Protein AF-A0A1G8NMU6-F1 (afdb_monomer_lite)

Foldseek 3Di:
DVLVVLVVVLVVLVVVLVVLVVLLQVLCCVAQNLLCVLDPDCLDLLNLVLCLQVVHLQSLVVDDLQRQLVVSVVVVDPDDSVVSSSSSVSSNVSSVPTPCVDDPDPVSSVVNNVSSVVSSVSVVVSVVSVVVSVVVVVVVVVVD

Secondary structure (DSSP, 8-state):
-HHHHHHHHHHHHHHHHHHHHHHHHHHHHHH-GGGGGTSS-TTSHHHHHHHHH--SHHHHHTS-HHHHHHHHHHTT-S--HHHHHHHHHHHHHHHHH-S-SS---HHHHHHHHHHHHHHHHHHHHHHHHHHHHHHHHHHHHH--

pLDDT: mean 91.94, std 8.35, range [50.22, 98.5]

Sequence (144 aa):
MNLRNLTHQHESLTGTYVQTKLQFLTILDQVFPEYKKVFGSLYSPTSLSTLLYYQTPQGVNEETADEIAEMILKQGVKRSYKWALEKAHKLKEAADRDPFKRNLYTSHIVSLTMYINPLLQYQKHLSKLDKEIDAWQKNLKNIK

Structure (mmCIF, N/CA/C/O backbone):
data_AF-A0A1G8NMU6-F1
#
_entry.id   AF-A0A1G8NMU6-F1
#
loop_
_atom_site.group_PDB
_atom_site.id
_atom_site.type_symbol
_atom_site.label_atom_id
_atom_site.label_alt_id
_atom_site.label_comp_id
_atom_site.label_asym_id
_atom_site.label_entity_id
_atom_site.label_seq_id
_atom_site.pdbx_PDB_ins_code
_atom_site.Cartn_x
_atom_site.Cartn_y
_atom_site.Cartn_z
_atom_site.occupancy
_atom_site.B_iso_or_equiv
_atom_site.auth_seq_id
_atom_site.auth_comp_id
_atom_site.auth_asym_id
_atom_site.auth_atom_id
_atom_site.pdbx_PDB_model_num
ATOM 1 N N . MET A 1 1 ? 28.443 -8.441 -23.667 1.00 65.62 1 MET A N 1
ATOM 2 C CA . MET A 1 1 ? 28.801 -8.671 -22.247 1.00 65.62 1 MET A CA 1
ATOM 3 C C . MET A 1 1 ? 27.860 -7.945 -21.276 1.00 65.62 1 MET A C 1
ATOM 5 O O . MET A 1 1 ? 27.461 -8.562 -20.300 1.00 65.62 1 MET A O 1
ATOM 9 N N . ASN A 1 2 ? 27.428 -6.706 -21.562 1.00 80.19 2 ASN A N 1
ATOM 10 C CA . ASN A 1 2 ? 26.591 -5.905 -20.650 1.00 80.19 2 ASN A CA 1
ATOM 11 C C . ASN A 1 2 ? 25.158 -6.448 -20.423 1.00 80.19 2 ASN A C 1
ATOM 13 O O . ASN A 1 2 ? 24.723 -6.561 -19.284 1.00 80.19 2 ASN A O 1
ATOM 17 N N . LEU A 1 3 ? 24.457 -6.887 -21.481 1.00 84.25 3 LEU A N 1
ATOM 18 C CA . LEU A 1 3 ? 23.081 -7.407 -21.365 1.00 84.25 3 LEU A CA 1
ATOM 19 C C . LEU A 1 3 ? 22.969 -8.596 -20.395 1.00 84.25 3 LEU A C 1
ATOM 21 O O . LEU A 1 3 ? 22.107 -8.601 -19.528 1.00 84.25 3 LEU A O 1
ATOM 25 N N . ARG A 1 4 ? 23.889 -9.566 -20.490 1.00 86.94 4 ARG A N 1
ATOM 26 C CA . ARG A 1 4 ? 23.930 -10.727 -19.585 1.00 86.94 4 ARG A CA 1
ATOM 27 C C . ARG A 1 4 ? 24.095 -10.301 -18.123 1.00 86.94 4 ARG A C 1
ATOM 29 O O . ARG A 1 4 ? 23.475 -10.893 -17.251 1.00 86.94 4 ARG A O 1
ATOM 36 N N . ASN A 1 5 ? 24.914 -9.283 -17.858 1.00 88.69 5 ASN A N 1
ATOM 37 C CA . ASN A 1 5 ? 25.114 -8.765 -16.506 1.00 88.69 5 ASN A CA 1
ATOM 38 C C . ASN A 1 5 ? 23.846 -8.083 -15.964 1.00 88.69 5 ASN A C 1
ATOM 40 O O . ASN A 1 5 ? 23.456 -8.344 -14.832 1.00 88.69 5 ASN A O 1
ATOM 44 N N . LEU A 1 6 ? 23.169 -7.274 -16.787 1.00 87.31 6 LEU A N 1
ATOM 45 C CA . LEU A 1 6 ? 21.900 -6.633 -16.419 1.00 87.31 6 LEU A CA 1
ATOM 46 C C . LEU A 1 6 ? 20.800 -7.661 -16.121 1.00 87.31 6 LEU A C 1
ATOM 48 O O . LEU A 1 6 ? 20.085 -7.515 -15.134 1.00 87.31 6 LEU A O 1
ATOM 52 N N . THR A 1 7 ? 20.698 -8.728 -16.919 1.00 88.00 7 THR A N 1
ATOM 53 C CA . THR A 1 7 ? 19.739 -9.816 -16.675 1.00 88.00 7 THR A CA 1
ATOM 54 C C . THR A 1 7 ? 20.026 -10.540 -15.359 1.00 88.00 7 THR A C 1
ATOM 56 O O . THR A 1 7 ? 19.114 -10.709 -14.556 1.00 88.00 7 THR A O 1
ATOM 59 N N . HIS A 1 8 ? 21.288 -10.879 -15.076 1.00 91.81 8 HIS A N 1
ATOM 60 C CA . HIS A 1 8 ? 21.668 -11.497 -13.796 1.00 91.81 8 HIS A CA 1
ATOM 61 C C . HIS A 1 8 ? 21.366 -10.597 -12.592 1.00 91.81 8 HIS A C 1
ATOM 63 O O . HIS A 1 8 ? 20.876 -11.067 -11.566 1.00 91.81 8 HIS A O 1
ATOM 69 N N . GLN A 1 9 ? 21.626 -9.290 -12.710 1.00 91.44 9 GLN A N 1
ATOM 70 C CA . GLN A 1 9 ? 21.274 -8.317 -11.671 1.00 91.44 9 GLN A CA 1
ATOM 71 C C . GLN A 1 9 ? 19.761 -8.249 -11.454 1.00 91.44 9 GLN A C 1
ATOM 73 O O . GLN A 1 9 ? 19.308 -8.222 -10.310 1.00 91.44 9 GLN A O 1
ATOM 78 N N . HIS A 1 10 ? 18.984 -8.258 -12.539 1.00 94.19 10 HIS A N 1
ATOM 79 C CA . HIS A 1 10 ? 17.528 -8.267 -12.482 1.00 94.19 10 HIS A CA 1
ATOM 80 C C . HIS A 1 10 ? 16.996 -9.533 -11.794 1.00 94.19 10 HIS A C 1
ATOM 82 O O . HIS A 1 10 ? 16.166 -9.432 -10.891 1.00 94.19 10 HIS A O 1
ATOM 88 N N . GLU A 1 11 ? 17.496 -10.716 -12.158 1.00 93.38 11 GLU A N 1
ATOM 89 C CA . GLU A 1 11 ? 17.106 -11.993 -11.544 1.00 93.38 11 GLU A CA 1
ATOM 90 C C . GLU A 1 11 ? 17.423 -12.031 -10.042 1.00 93.38 11 GLU A C 1
ATOM 92 O O . GLU A 1 11 ? 16.549 -12.339 -9.230 1.00 93.38 11 GLU A O 1
ATOM 97 N N . SER A 1 12 ? 18.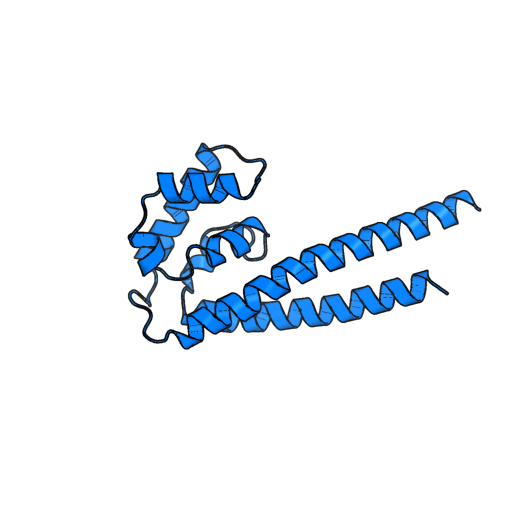640 -11.638 -9.656 1.00 95.19 12 SER A N 1
ATOM 98 C CA . SER A 1 12 ? 19.063 -11.584 -8.251 1.00 95.19 12 SER A CA 1
ATOM 99 C C . SER A 1 12 ? 18.211 -10.616 -7.420 1.00 95.19 12 SER A C 1
ATOM 101 O O . SER A 1 12 ? 17.706 -10.958 -6.342 1.00 95.19 12 SER A O 1
ATOM 103 N N . LEU A 1 13 ? 17.975 -9.410 -7.946 1.00 95.50 13 LEU A N 1
ATOM 104 C CA . LEU A 1 13 ? 17.133 -8.420 -7.281 1.00 95.50 13 LEU A CA 1
ATOM 105 C C . LEU A 1 13 ? 15.672 -8.880 -7.195 1.00 95.50 13 LEU A C 1
ATOM 107 O O . LEU A 1 13 ? 15.022 -8.650 -6.178 1.00 95.50 13 LEU A O 1
ATOM 111 N N . THR A 1 14 ? 15.166 -9.564 -8.223 1.00 95.81 14 THR A N 1
ATOM 112 C CA . THR A 1 14 ? 13.816 -10.146 -8.226 1.00 95.81 14 THR A CA 1
ATOM 113 C C . THR A 1 14 ? 13.675 -11.205 -7.139 1.00 95.81 14 THR A C 1
ATOM 115 O O . THR A 1 14 ? 12.691 -11.188 -6.399 1.00 95.81 14 THR A O 1
ATOM 118 N N . GLY A 1 15 ? 14.671 -12.082 -6.986 1.00 96.56 15 GLY A N 1
ATOM 119 C CA . GLY A 1 15 ? 14.704 -13.073 -5.910 1.00 96.56 15 GLY A CA 1
ATOM 120 C C . GLY A 1 15 ? 14.638 -12.420 -4.528 1.00 96.56 15 GLY A C 1
ATOM 121 O O . GLY A 1 15 ? 13.788 -12.778 -3.709 1.00 96.56 15 GLY A O 1
ATOM 122 N N . THR A 1 16 ? 15.456 -11.385 -4.309 1.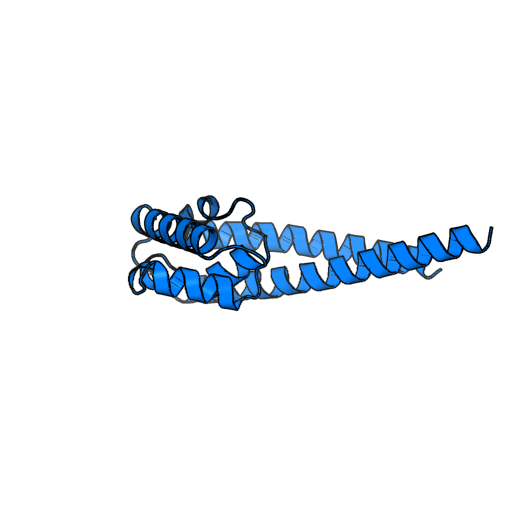00 96.88 16 THR A N 1
ATOM 123 C CA . THR A 1 16 ? 15.449 -10.607 -3.059 1.00 96.88 16 THR A CA 1
ATOM 124 C C . THR A 1 16 ? 14.090 -9.941 -2.829 1.00 96.88 16 THR A C 1
ATOM 126 O O . THR A 1 16 ? 13.519 -10.049 -1.746 1.00 96.88 16 THR A O 1
ATOM 129 N N . TYR A 1 17 ? 13.521 -9.317 -3.864 1.00 97.25 17 TYR A N 1
ATOM 130 C CA . TYR A 1 17 ? 12.209 -8.678 -3.803 1.00 97.25 17 TYR A CA 1
ATOM 131 C C . TYR A 1 17 ? 11.111 -9.668 -3.397 1.00 97.25 17 TYR A C 1
ATOM 133 O O . TYR A 1 17 ? 10.337 -9.380 -2.486 1.00 97.25 17 TYR A O 1
ATOM 141 N N . VAL A 1 18 ? 11.059 -10.853 -4.012 1.00 97.50 18 VAL A N 1
ATOM 142 C CA . VAL A 1 18 ? 10.083 -11.900 -3.669 1.00 97.50 18 VAL A CA 1
ATOM 143 C C . VAL A 1 18 ? 10.245 -12.359 -2.219 1.00 97.50 18 VAL A C 1
ATOM 145 O O . VAL A 1 18 ? 9.248 -12.447 -1.502 1.00 97.50 18 VAL A O 1
ATOM 148 N N . GLN A 1 19 ? 11.475 -12.583 -1.753 1.00 97.56 19 GLN A N 1
ATOM 149 C CA . GLN A 1 19 ? 11.723 -12.973 -0.365 1.00 97.56 19 GLN A CA 1
ATOM 150 C C . GLN A 1 19 ? 11.257 -11.893 0.624 1.00 97.56 19 GLN A C 1
ATOM 152 O O . GLN A 1 19 ? 10.547 -12.198 1.584 1.00 97.56 19 GLN A O 1
ATOM 157 N N . THR A 1 20 ? 11.580 -10.623 0.365 1.00 97.50 20 THR A N 1
ATOM 158 C CA . THR A 1 20 ? 11.130 -9.500 1.199 1.00 97.50 20 THR A CA 1
ATOM 159 C C . THR A 1 20 ? 9.604 -9.381 1.214 1.00 97.50 20 THR A C 1
ATOM 161 O O . THR A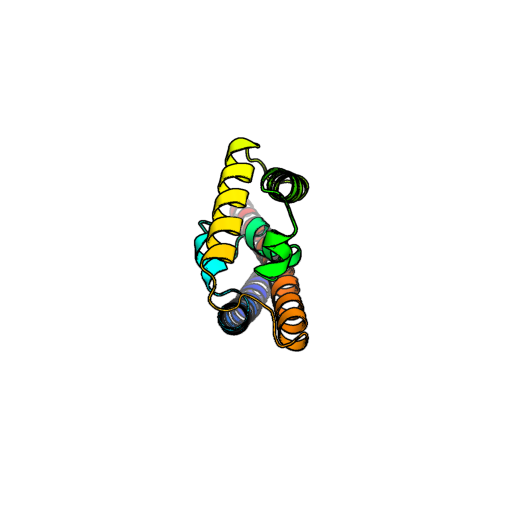 1 20 ? 9.030 -9.083 2.259 1.00 97.50 20 THR A O 1
ATOM 164 N N . LYS A 1 21 ? 8.911 -9.662 0.099 1.00 97.31 21 LYS A N 1
ATOM 165 C CA . LYS A 1 21 ? 7.435 -9.648 0.046 1.00 97.31 21 LYS A CA 1
ATOM 166 C C . LYS A 1 21 ? 6.801 -10.681 0.970 1.00 97.31 21 LYS A C 1
ATOM 168 O O . LYS A 1 21 ? 5.747 -10.393 1.537 1.00 97.31 21 LYS A O 1
ATOM 173 N N . LEU A 1 22 ? 7.411 -11.860 1.087 1.00 97.25 22 LEU A N 1
ATOM 174 C CA . LEU A 1 22 ? 6.940 -12.924 1.973 1.00 97.25 22 LEU A CA 1
ATOM 175 C C . LEU A 1 22 ? 7.152 -12.538 3.439 1.00 97.25 22 LEU A C 1
ATOM 177 O O . LEU A 1 22 ? 6.224 -12.640 4.232 1.00 97.25 22 LEU A O 1
ATOM 181 N N . GLN A 1 23 ? 8.332 -12.013 3.781 1.00 96.38 23 GLN A N 1
ATOM 182 C CA . GLN A 1 23 ? 8.629 -11.541 5.140 1.00 96.38 23 GLN A CA 1
ATOM 183 C C . GLN A 1 23 ? 7.714 -10.384 5.560 1.00 96.38 23 GLN A C 1
ATOM 185 O O . GLN A 1 23 ? 7.159 -10.398 6.656 1.00 96.38 23 GLN A O 1
ATOM 190 N N . PHE A 1 24 ? 7.495 -9.424 4.659 1.00 96.75 24 PHE A N 1
ATOM 191 C CA . PHE A 1 24 ? 6.516 -8.357 4.842 1.00 96.75 24 PHE A CA 1
ATOM 192 C C . PHE A 1 24 ? 5.118 -8.908 5.128 1.00 96.75 24 PHE A C 1
ATOM 194 O O . PHE A 1 24 ? 4.467 -8.435 6.053 1.00 96.75 24 PHE A O 1
ATOM 201 N N . LEU A 1 25 ? 4.662 -9.898 4.354 1.00 96.12 25 LEU A N 1
ATOM 202 C CA . LEU A 1 25 ? 3.329 -10.474 4.515 1.00 96.12 25 LEU A CA 1
ATOM 203 C C . LEU A 1 25 ? 3.170 -11.135 5.889 1.00 96.12 25 LEU A C 1
ATOM 205 O O . LEU A 1 25 ? 2.162 -10.918 6.549 1.00 96.12 25 LEU A O 1
ATOM 209 N N . THR A 1 26 ? 4.187 -11.869 6.346 1.00 94.75 26 THR A N 1
ATOM 210 C CA . THR A 1 26 ? 4.192 -12.482 7.680 1.00 94.75 26 THR A CA 1
ATOM 211 C C . THR A 1 26 ? 4.036 -11.442 8.786 1.00 94.75 26 THR A C 1
ATOM 213 O O . THR A 1 26 ? 3.239 -11.642 9.697 1.00 94.75 26 THR A O 1
ATOM 216 N N . ILE A 1 27 ? 4.763 -10.322 8.709 1.00 92.94 27 ILE A N 1
ATOM 217 C CA . ILE A 1 27 ? 4.638 -9.249 9.706 1.00 92.94 27 ILE A CA 1
ATOM 218 C C . ILE A 1 27 ? 3.301 -8.522 9.574 1.00 92.94 27 ILE A C 1
ATOM 220 O O . ILE A 1 27 ? 2.670 -8.223 10.583 1.00 92.94 27 ILE A O 1
ATOM 224 N N . LEU A 1 28 ? 2.833 -8.267 8.350 1.00 95.12 28 LEU A N 1
ATOM 225 C CA . LEU A 1 28 ? 1.530 -7.648 8.127 1.00 95.12 28 LEU A CA 1
ATOM 226 C C . LEU A 1 28 ? 0.411 -8.472 8.769 1.00 95.12 28 LEU A C 1
ATOM 228 O O . LEU A 1 28 ? -0.470 -7.905 9.406 1.00 95.12 28 LEU A O 1
ATOM 232 N N . ASP A 1 29 ? 0.486 -9.797 8.677 1.00 93.75 29 ASP A N 1
ATOM 233 C CA . ASP A 1 29 ? -0.508 -10.704 9.252 1.00 93.75 29 ASP A CA 1
ATOM 234 C C . ASP A 1 29 ? -0.541 -10.684 10.785 1.00 93.75 29 ASP A C 1
ATOM 236 O O . ASP A 1 29 ? -1.545 -11.069 11.379 1.00 93.75 29 ASP A O 1
ATOM 240 N N . GLN A 1 30 ? 0.525 -10.198 11.420 1.00 90.19 30 GLN A N 1
ATOM 241 C CA . GLN A 1 30 ? 0.643 -10.053 12.872 1.00 90.19 30 GLN A CA 1
ATOM 242 C C . GLN A 1 30 ? 0.287 -8.647 13.376 1.00 90.19 30 GLN A C 1
ATOM 244 O O . GLN A 1 30 ? 0.181 -8.450 14.585 1.00 90.19 30 GLN A O 1
ATOM 249 N N . VAL A 1 31 ? 0.148 -7.667 12.476 1.00 91.00 31 VAL A N 1
ATOM 250 C CA . VAL A 1 31 ? -0.030 -6.246 12.832 1.00 91.00 31 VAL A CA 1
ATOM 251 C C . VAL A 1 31 ? -1.338 -5.677 12.301 1.00 91.00 31 VAL A C 1
ATOM 253 O O . VAL A 1 31 ? -2.033 -4.967 13.018 1.00 91.00 31 VAL A O 1
ATOM 256 N N . PHE A 1 32 ? -1.647 -5.939 11.033 1.00 93.88 32 PHE A N 1
ATOM 257 C CA . PHE A 1 32 ? -2.803 -5.375 10.342 1.00 93.88 32 PHE A CA 1
ATOM 258 C C . PHE A 1 32 ? -3.259 -6.299 9.190 1.00 93.88 32 PHE A C 1
ATOM 260 O O . PHE A 1 32 ? -3.240 -5.900 8.018 1.00 93.88 32 PHE A O 1
ATOM 267 N N . PRO A 1 33 ? -3.649 -7.557 9.476 1.00 95.12 33 PRO A N 1
ATOM 268 C CA . PRO A 1 33 ? -4.017 -8.546 8.463 1.00 95.12 33 PRO A CA 1
ATOM 269 C C . PRO A 1 33 ? -5.154 -8.082 7.542 1.00 95.12 33 PRO A C 1
ATOM 271 O O . PRO A 1 33 ? -5.152 -8.422 6.353 1.00 95.12 33 PRO A O 1
ATOM 274 N N . GLU A 1 34 ? -6.112 -7.293 8.040 1.00 96.69 34 GLU A N 1
ATOM 275 C CA . GLU A 1 34 ? -7.247 -6.837 7.228 1.00 96.69 34 GLU A CA 1
ATOM 276 C C . GLU A 1 34 ? -6.845 -5.822 6.146 1.00 96.69 34 GLU A C 1
ATOM 278 O O . GLU A 1 34 ? -7.542 -5.680 5.135 1.00 96.69 34 GLU A O 1
ATOM 283 N N . TYR A 1 35 ? -5.670 -5.193 6.271 1.00 97.06 35 TYR A N 1
ATOM 284 C CA . TYR A 1 35 ? -5.147 -4.245 5.286 1.00 97.06 35 TYR A CA 1
ATOM 285 C C . TYR A 1 35 ? -5.032 -4.842 3.873 1.00 97.06 35 TYR A C 1
ATOM 287 O O . TYR A 1 35 ? -5.211 -4.150 2.867 1.00 97.06 35 TYR A O 1
ATOM 295 N N . LYS A 1 36 ? -4.800 -6.159 3.773 1.00 96.38 36 LYS A N 1
ATOM 296 C CA . LYS A 1 36 ? -4.655 -6.895 2.503 1.00 96.38 36 LYS A CA 1
ATOM 297 C C . LYS A 1 36 ? -5.848 -6.722 1.551 1.00 96.38 36 LYS A C 1
ATOM 299 O O . LYS A 1 36 ? -5.701 -6.950 0.354 1.00 96.38 36 LYS A O 1
ATOM 304 N N . LYS A 1 37 ? -7.014 -6.310 2.065 1.00 95.50 37 LYS A N 1
ATOM 305 C CA . LYS A 1 37 ? -8.275 -6.161 1.317 1.00 95.50 37 LYS A CA 1
ATOM 306 C C . LYS A 1 37 ? -8.537 -4.732 0.812 1.00 95.50 37 LYS A C 1
ATOM 308 O O . LYS A 1 37 ? -9.484 -4.517 0.057 1.00 95.50 37 LYS A O 1
ATOM 313 N N . VAL A 1 38 ? -7.722 -3.746 1.199 1.00 97.38 38 VAL A N 1
ATOM 314 C CA . VAL A 1 38 ? -7.980 -2.316 0.923 1.00 97.38 38 VAL A CA 1
ATOM 315 C C . VAL A 1 38 ? -7.698 -1.957 -0.544 1.00 97.38 38 VAL A C 1
ATOM 317 O O . VAL A 1 38 ? -8.513 -1.334 -1.246 1.00 97.38 38 VAL A O 1
ATOM 320 N N . PHE A 1 39 ? -6.541 -2.386 -1.048 1.00 96.69 39 PHE A N 1
ATOM 321 C CA . PHE A 1 39 ? -6.072 -2.103 -2.403 1.00 96.69 39 PHE A CA 1
ATOM 322 C C . PHE A 1 39 ? -6.168 -3.343 -3.292 1.00 96.69 39 PHE A C 1
ATOM 324 O O . PHE A 1 39 ? -5.970 -4.461 -2.839 1.00 96.69 39 PHE A O 1
ATOM 331 N N . GLY A 1 40 ? -6.411 -3.143 -4.594 1.00 93.62 40 GLY A N 1
ATOM 332 C CA . GLY A 1 40 ? -6.420 -4.256 -5.557 1.00 93.62 40 GLY A CA 1
ATOM 333 C C . GLY A 1 40 ? -5.048 -4.924 -5.722 1.00 93.62 40 GLY A C 1
ATOM 334 O O . GLY A 1 40 ? -4.965 -6.063 -6.161 1.00 93.62 40 GLY A O 1
ATOM 335 N N . SER A 1 41 ? -3.972 -4.224 -5.353 1.00 95.19 41 SER A N 1
ATOM 336 C CA . SER A 1 41 ? -2.627 -4.782 -5.244 1.00 95.19 41 SER A CA 1
ATOM 337 C C . SER A 1 41 ? -1.964 -4.266 -3.974 1.00 95.19 41 SER A C 1
ATOM 339 O O . SER A 1 41 ? -1.634 -3.078 -3.878 1.00 95.19 41 SER A O 1
ATOM 341 N N . LEU A 1 42 ? -1.746 -5.179 -3.025 1.00 96.56 42 LEU A N 1
ATOM 342 C CA . LEU A 1 42 ? -1.074 -4.919 -1.750 1.00 96.56 42 LEU A CA 1
ATOM 343 C C . LEU A 1 42 ? 0.315 -4.303 -1.943 1.00 96.56 42 LEU A C 1
ATOM 345 O O . LEU A 1 42 ? 0.719 -3.403 -1.214 1.00 96.56 42 LEU A O 1
ATOM 349 N N . TYR A 1 43 ? 1.032 -4.773 -2.960 1.00 96.44 43 TYR A N 1
ATOM 350 C CA . TYR A 1 43 ? 2.395 -4.347 -3.243 1.00 96.44 43 TYR A CA 1
ATOM 351 C C . TYR A 1 43 ? 2.457 -3.144 -4.182 1.00 96.44 43 TYR A C 1
ATOM 353 O O . TYR A 1 43 ? 3.536 -2.807 -4.645 1.00 96.44 43 TYR A O 1
ATOM 361 N N . SER A 1 44 ? 1.342 -2.495 -4.521 1.00 95.56 44 SER A N 1
ATOM 362 C CA . SER A 1 44 ? 1.418 -1.248 -5.292 1.00 95.56 44 SER A CA 1
ATOM 363 C C . SER A 1 44 ? 2.132 -0.150 -4.485 1.00 95.56 44 SER A C 1
ATOM 365 O O . SER A 1 44 ? 1.984 -0.127 -3.262 1.00 95.56 44 SER A O 1
ATOM 367 N N . PRO A 1 45 ? 2.860 0.786 -5.131 1.00 95.56 45 PRO A N 1
ATOM 368 C CA . PRO A 1 45 ? 3.534 1.872 -4.420 1.00 95.56 45 PRO A CA 1
ATOM 369 C C . PRO A 1 45 ? 2.592 2.660 -3.508 1.00 95.56 45 PRO A C 1
ATOM 371 O O . PRO A 1 45 ? 2.913 2.887 -2.352 1.00 95.56 45 PRO A O 1
ATOM 374 N N . THR A 1 46 ? 1.388 2.983 -3.989 1.00 96.00 46 THR A N 1
ATOM 375 C CA . THR A 1 46 ? 0.360 3.675 -3.198 1.00 96.00 46 THR A CA 1
ATOM 376 C C . THR A 1 46 ? -0.076 2.878 -1.977 1.00 96.00 46 THR A C 1
ATOM 378 O O . THR A 1 46 ? -0.237 3.451 -0.908 1.00 96.00 46 THR A O 1
ATOM 381 N N . SER A 1 47 ? -0.279 1.566 -2.118 1.00 97.06 47 SER A N 1
ATOM 382 C CA . SER A 1 47 ? -0.652 0.699 -0.997 1.00 97.06 47 SER A CA 1
ATOM 383 C C . SER A 1 47 ? 0.474 0.665 0.037 1.00 97.06 47 SER A C 1
ATOM 385 O O . SER A 1 47 ? 0.277 1.029 1.188 1.00 97.06 47 SER A O 1
ATOM 387 N N . LEU A 1 48 ? 1.699 0.353 -0.385 1.00 97.44 48 LEU A N 1
ATOM 388 C CA . LEU A 1 48 ? 2.860 0.307 0.505 1.00 97.44 48 LEU A CA 1
ATOM 389 C C . LEU A 1 48 ? 3.114 1.643 1.220 1.00 97.44 48 LEU A C 1
ATOM 391 O O . LEU A 1 48 ? 3.331 1.661 2.428 1.00 97.44 48 LEU A O 1
ATOM 395 N N . SER A 1 49 ? 3.035 2.763 0.502 1.00 96.38 49 SER A N 1
ATOM 396 C CA . SER A 1 49 ? 3.179 4.095 1.088 1.00 96.38 49 SER A CA 1
ATOM 397 C C . SER A 1 49 ? 2.020 4.445 2.021 1.00 96.38 49 SER A C 1
ATOM 399 O O . SER A 1 49 ? 2.268 4.956 3.102 1.00 96.38 49 SER A O 1
ATOM 401 N N . THR A 1 50 ? 0.775 4.108 1.679 1.00 96.94 50 THR A N 1
ATOM 402 C CA . THR A 1 50 ? -0.375 4.319 2.577 1.00 96.94 50 THR A CA 1
ATOM 403 C C . THR A 1 50 ? -0.220 3.534 3.874 1.00 96.94 50 THR A C 1
ATOM 405 O O . THR A 1 50 ? -0.450 4.085 4.945 1.00 96.94 50 THR A O 1
ATOM 408 N N . LEU A 1 51 ? 0.212 2.273 3.791 1.00 96.81 51 LEU A N 1
ATOM 409 C CA . LEU A 1 51 ? 0.490 1.454 4.968 1.00 96.81 51 LEU A CA 1
ATOM 410 C C . LEU A 1 51 ? 1.629 2.032 5.809 1.00 96.81 51 LEU A C 1
ATOM 412 O O . LEU A 1 51 ? 1.587 1.904 7.021 1.00 96.81 51 LEU A O 1
ATOM 416 N N . LEU A 1 52 ? 2.626 2.676 5.195 1.00 94.69 52 LEU A N 1
ATOM 417 C CA . LEU A 1 52 ? 3.722 3.321 5.922 1.00 94.69 52 LEU A CA 1
ATOM 418 C C . LEU A 1 52 ? 3.239 4.484 6.803 1.00 94.69 52 LEU A C 1
ATOM 420 O O . LEU A 1 52 ? 3.781 4.674 7.885 1.00 94.69 52 LEU A O 1
ATOM 424 N N . TYR A 1 53 ? 2.228 5.234 6.354 1.00 93.94 53 TYR A N 1
ATOM 425 C CA . TYR A 1 53 ? 1.589 6.285 7.155 1.00 93.94 53 TYR A CA 1
ATOM 426 C C . TYR A 1 53 ? 0.621 5.705 8.190 1.00 93.94 53 TYR A C 1
ATOM 428 O O . TYR A 1 53 ? 0.610 6.135 9.338 1.00 93.94 53 TYR A O 1
ATOM 436 N N . TYR A 1 54 ? -0.155 4.692 7.802 1.00 94.56 54 TYR A N 1
ATOM 437 C CA . TYR A 1 54 ? -1.193 4.091 8.636 1.00 94.56 54 TYR A CA 1
ATOM 438 C C . TYR A 1 54 ? -0.886 2.624 8.933 1.00 94.56 54 TYR A C 1
ATOM 440 O O . TYR A 1 54 ? -1.541 1.706 8.440 1.00 94.56 54 TYR A O 1
ATOM 448 N N . GLN A 1 55 ? 0.145 2.413 9.751 1.00 92.31 55 GLN A N 1
ATOM 449 C CA . GLN A 1 55 ? 0.714 1.087 10.018 1.00 92.31 55 GLN A CA 1
ATOM 450 C C . GLN A 1 55 ? -0.174 0.199 10.895 1.00 92.31 55 GLN A C 1
ATOM 452 O O . GLN A 1 55 ? 0.092 -0.995 11.026 1.00 92.31 55 GLN A O 1
ATOM 457 N N . THR A 1 56 ? -1.184 0.777 11.547 1.00 92.38 56 THR A N 1
ATOM 458 C CA . THR A 1 56 ? -1.968 0.121 12.596 1.00 92.38 56 THR A CA 1
ATOM 459 C C . THR A 1 56 ? -3.449 0.479 12.452 1.00 92.38 56 THR A C 1
ATOM 461 O O . THR A 1 56 ? -3.760 1.601 12.034 1.00 92.38 56 THR A O 1
ATOM 464 N N . PRO A 1 57 ? -4.375 -0.414 12.847 1.00 93.56 57 PRO A N 1
ATOM 465 C CA . PRO A 1 57 ? -5.800 -0.090 12.908 1.00 93.56 57 PRO A CA 1
ATOM 466 C C . PRO A 1 57 ? -6.100 1.139 13.775 1.00 93.56 57 PRO A C 1
ATOM 468 O O . PRO A 1 57 ? -6.952 1.953 13.433 1.00 93.56 57 PRO A O 1
ATOM 471 N N . GLN A 1 58 ? -5.368 1.305 14.881 1.00 91.81 58 GLN A N 1
ATOM 472 C CA . GLN A 1 58 ? -5.528 2.454 15.768 1.00 91.81 58 GLN A CA 1
ATOM 473 C C . GLN A 1 58 ? -5.189 3.771 15.057 1.00 91.81 58 GLN A C 1
ATOM 475 O O . GLN A 1 58 ? -5.999 4.691 15.093 1.00 91.81 58 GLN A O 1
ATOM 480 N N . GLY A 1 59 ? -4.046 3.844 14.368 1.00 92.25 59 GLY A N 1
ATOM 481 C CA . GLY A 1 59 ? -3.633 5.061 13.661 1.00 92.25 59 GLY A CA 1
ATOM 482 C C . GLY A 1 59 ? -4.586 5.435 12.522 1.00 92.25 59 GLY A C 1
ATOM 483 O O . GLY A 1 59 ? -4.799 6.609 12.257 1.00 92.25 59 GLY A O 1
ATOM 484 N N . VAL A 1 60 ? -5.232 4.450 11.886 1.00 95.50 60 VAL A N 1
ATOM 485 C CA . VAL A 1 60 ? -6.321 4.700 10.920 1.00 95.50 60 VAL A CA 1
ATOM 486 C C . VAL A 1 60 ? -7.558 5.304 11.593 1.00 95.50 60 VAL A C 1
ATOM 488 O O . VAL A 1 60 ? -8.274 6.111 10.999 1.00 95.50 60 VAL A O 1
ATOM 491 N N . ASN A 1 61 ? -7.864 4.871 12.814 1.00 94.06 61 ASN A N 1
ATOM 492 C CA . ASN A 1 61 ? -9.073 5.283 13.521 1.00 94.06 61 ASN A CA 1
ATOM 493 C C . ASN A 1 61 ? -8.959 6.666 14.166 1.00 94.06 61 ASN A C 1
ATOM 495 O O . ASN A 1 61 ? -9.993 7.279 14.424 1.00 94.06 61 ASN A O 1
ATOM 499 N N . GLU A 1 62 ? -7.740 7.168 14.352 1.00 94.44 62 GLU A N 1
ATOM 500 C CA . GLU A 1 62 ? -7.451 8.535 14.802 1.00 94.44 62 GLU A CA 1
ATOM 501 C C . GLU A 1 62 ? -7.713 9.595 13.715 1.00 94.44 62 GLU A C 1
ATOM 503 O O . GLU A 1 62 ? -7.831 10.773 14.033 1.00 94.44 62 GLU A O 1
ATOM 508 N N . GLU A 1 63 ? -7.871 9.179 12.455 1.00 96.50 63 GLU A N 1
ATOM 509 C CA . GLU A 1 63 ? -7.970 10.062 11.287 1.00 96.50 63 GLU A CA 1
ATOM 510 C C . GLU A 1 63 ? -9.329 9.925 10.588 1.00 96.50 63 GLU A C 1
ATOM 512 O O . GLU A 1 63 ? -9.973 8.865 10.588 1.00 96.50 63 GLU A O 1
ATOM 517 N N . THR A 1 64 ? -9.793 10.992 9.945 1.00 97.88 64 THR A N 1
ATOM 518 C CA . THR A 1 64 ? -11.016 10.972 9.134 1.00 97.88 64 THR A CA 1
ATOM 519 C C . THR A 1 64 ? -10.778 10.339 7.761 1.00 97.88 64 THR A C 1
ATOM 521 O O . THR A 1 64 ? -9.654 10.206 7.276 1.00 97.88 64 THR A O 1
ATOM 524 N N . ALA A 1 65 ? -11.859 9.917 7.094 1.00 98.06 65 ALA A N 1
ATOM 525 C CA . ALA A 1 65 ? -11.748 9.368 5.743 1.00 98.06 65 ALA A CA 1
ATOM 526 C C . ALA A 1 65 ? -11.224 10.412 4.738 1.00 98.06 65 ALA A C 1
ATOM 528 O O . ALA A 1 65 ? -10.467 10.058 3.835 1.00 98.06 65 ALA A O 1
ATOM 529 N N . ASP A 1 66 ? -11.589 11.684 4.910 1.00 98.31 66 ASP A N 1
ATOM 530 C CA . ASP A 1 66 ? -11.117 12.779 4.065 1.00 98.31 66 ASP A CA 1
ATOM 531 C C . ASP A 1 66 ? -9.611 13.036 4.257 1.00 98.31 66 ASP A C 1
ATOM 533 O O . ASP A 1 66 ? -8.879 13.086 3.268 1.00 98.31 66 ASP A O 1
ATOM 537 N N . GLU A 1 67 ? -9.106 13.066 5.497 1.00 98.12 67 GLU A N 1
ATOM 538 C CA . GLU A 1 67 ? -7.663 13.208 5.785 1.00 98.12 67 GLU A CA 1
ATOM 539 C C . GLU A 1 67 ? -6.837 12.077 5.155 1.00 98.12 67 GLU A C 1
ATOM 541 O O . GLU A 1 67 ? -5.831 12.319 4.475 1.00 98.12 67 GLU A O 1
ATOM 546 N N . ILE A 1 68 ? -7.308 10.832 5.289 1.00 98.19 68 ILE A N 1
ATOM 547 C CA . ILE A 1 68 ? -6.683 9.663 4.657 1.00 98.19 68 ILE A CA 1
ATOM 548 C C . ILE A 1 68 ? -6.708 9.798 3.125 1.00 98.19 68 ILE A C 1
ATOM 550 O O . ILE A 1 68 ? -5.714 9.494 2.456 1.00 98.19 68 ILE A O 1
ATOM 554 N N . ALA A 1 69 ? -7.824 10.246 2.542 1.00 98.06 69 ALA A N 1
ATOM 555 C CA . ALA A 1 69 ? -7.959 10.418 1.097 1.00 98.06 69 ALA A CA 1
ATOM 556 C C . ALA A 1 69 ? -6.996 11.487 0.561 1.00 98.06 69 ALA A C 1
ATOM 558 O O . ALA A 1 69 ? -6.319 11.263 -0.448 1.00 98.06 69 ALA A O 1
ATOM 559 N N . GLU A 1 70 ? -6.880 12.621 1.250 1.00 97.31 70 GLU A N 1
ATOM 560 C CA . GLU A 1 70 ? -5.911 13.663 0.923 1.00 97.31 70 GLU A CA 1
ATOM 561 C C . GLU A 1 70 ? -4.472 13.156 1.008 1.00 97.31 70 GLU A C 1
ATOM 563 O O . GLU A 1 70 ? -3.673 13.416 0.105 1.00 97.31 70 GLU A O 1
ATOM 568 N N . MET A 1 71 ? -4.134 12.405 2.060 1.00 97.06 71 MET A N 1
ATOM 569 C CA . MET A 1 71 ? -2.815 11.793 2.217 1.00 97.06 71 MET A CA 1
ATOM 570 C C . MET A 1 71 ? -2.504 10.865 1.033 1.00 97.06 71 MET A C 1
ATOM 572 O O . MET A 1 71 ? -1.442 10.984 0.419 1.00 97.06 71 MET A O 1
ATOM 576 N N . ILE A 1 72 ? -3.448 10.003 0.637 1.00 96.81 72 ILE A N 1
ATOM 577 C CA . ILE A 1 72 ? -3.298 9.119 -0.530 1.00 96.81 72 ILE A CA 1
ATOM 578 C C . ILE A 1 72 ? -3.020 9.927 -1.806 1.00 96.81 72 ILE A C 1
ATOM 580 O O . ILE A 1 72 ? -2.146 9.557 -2.593 1.00 96.81 72 ILE A O 1
ATOM 584 N N . LEU A 1 73 ? -3.727 11.040 -2.022 1.00 96.19 73 LEU A N 1
ATOM 585 C CA . LEU A 1 73 ? -3.523 11.897 -3.195 1.00 96.19 73 LEU A CA 1
ATOM 586 C C . LEU A 1 73 ? -2.178 12.632 -3.175 1.00 96.19 73 LEU A C 1
ATOM 588 O O . LEU A 1 73 ? -1.540 12.747 -4.226 1.00 96.19 73 LEU A O 1
ATOM 592 N N . LYS A 1 74 ? -1.705 13.064 -1.997 1.00 94.62 74 LYS A N 1
ATOM 593 C CA . LYS A 1 74 ? -0.391 13.714 -1.814 1.00 94.62 74 LYS A CA 1
ATOM 594 C C . LYS A 1 74 ? 0.778 12.819 -2.247 1.00 94.62 74 LYS A C 1
ATOM 596 O O . LYS A 1 74 ? 1.843 13.331 -2.577 1.00 94.62 74 LYS A O 1
ATOM 601 N N . GLN A 1 75 ? 0.572 11.504 -2.352 1.00 89.75 75 GLN A N 1
ATOM 602 C CA . GLN A 1 75 ? 1.561 10.560 -2.891 1.00 89.75 75 GLN A CA 1
ATOM 603 C C . GLN A 1 75 ? 1.722 10.627 -4.428 1.00 89.75 75 GLN A C 1
ATOM 605 O O . GLN A 1 75 ? 2.482 9.847 -5.002 1.00 89.75 75 GLN A O 1
ATOM 610 N N . GLY A 1 76 ? 1.015 11.528 -5.123 1.00 82.50 76 GLY A N 1
ATOM 611 C CA . GLY A 1 76 ? 1.172 11.748 -6.567 1.00 82.50 76 GLY A CA 1
ATOM 612 C C . GLY A 1 76 ? 0.441 10.726 -7.441 1.00 82.50 76 GLY A C 1
ATOM 613 O O . GLY A 1 76 ? 0.803 10.509 -8.602 1.00 82.50 76 GLY A O 1
ATOM 614 N N . VAL A 1 77 ? -0.588 10.071 -6.900 1.00 85.75 77 VAL A N 1
ATOM 615 C CA . VAL A 1 77 ? -1.405 9.120 -7.660 1.00 85.75 77 VAL A CA 1
ATOM 616 C C . VAL A 1 77 ? -2.279 9.838 -8.685 1.00 85.75 77 VAL A C 1
ATOM 618 O O . VAL A 1 77 ? -2.966 10.807 -8.386 1.00 85.75 77 VAL A O 1
ATOM 621 N N . LYS A 1 78 ? -2.315 9.321 -9.915 1.00 90.19 78 LYS A N 1
ATOM 622 C CA . LYS A 1 78 ? -3.178 9.838 -10.990 1.00 90.19 78 LYS A CA 1
ATOM 623 C C . LYS A 1 78 ? -4.596 9.269 -10.874 1.00 90.19 78 LYS A C 1
ATOM 625 O O . LYS A 1 78 ? -5.044 8.512 -11.735 1.00 90.19 78 LYS A O 1
ATOM 630 N N . ARG A 1 79 ? -5.272 9.546 -9.758 1.00 92.88 79 ARG A N 1
ATOM 631 C CA . ARG A 1 79 ? -6.629 9.065 -9.447 1.00 92.88 79 ARG A CA 1
ATOM 632 C C . ARG A 1 79 ? -7.492 10.212 -8.927 1.00 92.88 79 ARG A C 1
ATOM 634 O O . ARG A 1 79 ? -6.976 11.231 -8.489 1.00 92.88 79 ARG A O 1
ATOM 641 N N . SER A 1 80 ? -8.810 10.050 -9.012 1.00 96.50 80 SER A N 1
ATOM 642 C CA . SER A 1 80 ? -9.761 11.050 -8.524 1.00 96.50 80 SER A CA 1
ATOM 643 C C . SER A 1 80 ? -9.869 11.029 -6.999 1.00 96.50 80 SER A C 1
ATOM 645 O O . SER A 1 80 ? -9.635 9.997 -6.368 1.00 96.50 80 SER A O 1
ATOM 647 N N . TYR A 1 81 ? -10.321 12.143 -6.417 1.00 97.25 81 TYR A N 1
ATOM 648 C CA . TYR A 1 81 ? -10.655 12.215 -4.992 1.00 97.25 81 TYR A CA 1
ATOM 649 C C . TYR A 1 81 ? -11.666 11.145 -4.579 1.00 97.25 81 TYR A C 1
ATOM 651 O O . TYR A 1 81 ? -11.448 10.437 -3.606 1.00 97.25 81 TYR A O 1
ATOM 659 N N . LYS A 1 82 ? -12.709 10.927 -5.390 1.00 98.12 82 LYS A N 1
ATOM 660 C CA . LYS A 1 82 ? -13.701 9.865 -5.160 1.00 98.12 82 LYS A CA 1
ATOM 661 C C . LYS A 1 82 ? -13.059 8.482 -4.999 1.00 98.12 82 LYS A C 1
ATOM 663 O O . LYS A 1 82 ? -13.471 7.717 -4.136 1.00 98.12 82 LYS A O 1
ATOM 668 N N . TRP A 1 83 ? -12.056 8.159 -5.819 1.00 97.19 83 TRP A N 1
ATOM 669 C CA . TRP A 1 83 ? -11.323 6.897 -5.692 1.00 97.19 83 TRP A CA 1
ATOM 670 C C . TRP A 1 83 ? -10.499 6.848 -4.400 1.00 97.19 83 TRP A C 1
ATOM 672 O O . TRP A 1 83 ? -10.481 5.818 -3.732 1.00 97.19 83 TRP A O 1
ATOM 682 N N . ALA A 1 84 ? -9.835 7.948 -4.033 1.00 97.94 84 ALA A N 1
ATOM 683 C CA . ALA A 1 84 ? -9.058 8.022 -2.798 1.00 97.94 84 ALA A CA 1
ATOM 684 C C . ALA A 1 84 ? -9.954 7.875 -1.559 1.00 97.94 84 ALA A C 1
ATOM 686 O O . ALA A 1 84 ? -9.624 7.108 -0.660 1.00 97.94 84 ALA A O 1
ATOM 687 N N . LEU A 1 85 ? -11.126 8.511 -1.568 1.00 98.38 85 LEU A N 1
ATOM 688 C CA . LEU A 1 85 ? -12.124 8.409 -0.507 1.00 98.38 85 LEU A CA 1
ATOM 689 C C . LEU A 1 85 ? -12.693 6.987 -0.388 1.00 98.38 85 LEU A C 1
ATOM 691 O O . LEU A 1 85 ? -12.811 6.460 0.713 1.00 98.38 85 LEU A O 1
ATOM 695 N N . GLU A 1 86 ? -12.953 6.302 -1.508 1.00 98.31 86 GLU A N 1
ATOM 696 C CA . GLU A 1 86 ? -13.322 4.876 -1.490 1.00 98.31 86 GLU A CA 1
ATOM 697 C C . GLU A 1 86 ? -12.239 4.023 -0.802 1.00 98.31 86 GLU A C 1
ATOM 699 O O . GLU A 1 86 ? -12.549 3.111 -0.033 1.00 98.31 86 GLU A O 1
ATOM 704 N N . LYS A 1 87 ? -10.955 4.311 -1.059 1.00 98.19 87 LYS A N 1
ATOM 705 C CA . LYS A 1 87 ? -9.837 3.623 -0.394 1.00 98.19 87 LYS A CA 1
ATOM 706 C C . LYS A 1 87 ? -9.721 3.974 1.079 1.00 98.19 87 LYS A C 1
ATOM 708 O O . LYS A 1 87 ? -9.470 3.067 1.867 1.00 98.19 87 LYS A O 1
ATOM 713 N N . ALA A 1 88 ? -9.958 5.226 1.447 1.00 98.38 88 ALA A N 1
ATOM 714 C CA . ALA A 1 88 ? -9.991 5.654 2.835 1.00 98.38 88 ALA A CA 1
ATOM 715 C C . ALA A 1 88 ? -11.093 4.934 3.624 1.00 98.38 88 ALA A C 1
ATOM 717 O O . ALA A 1 88 ? -10.814 4.360 4.673 1.00 98.38 88 ALA A O 1
ATOM 718 N N . HIS A 1 89 ? -12.313 4.852 3.085 1.00 98.50 89 HIS A N 1
ATOM 719 C CA . HIS A 1 89 ? -13.391 4.090 3.718 1.00 98.50 89 HIS A CA 1
ATOM 720 C C . HIS A 1 89 ? -13.048 2.606 3.851 1.00 98.50 89 HIS A C 1
ATOM 722 O O . HIS A 1 89 ? -13.179 2.053 4.938 1.00 98.50 89 HIS A O 1
ATOM 728 N N . LYS A 1 90 ? -12.517 1.972 2.797 1.00 98.38 90 LYS A N 1
ATOM 729 C CA . LYS A 1 90 ? -12.056 0.574 2.874 1.00 98.38 90 LYS A CA 1
ATOM 730 C C . LYS A 1 90 ? -10.967 0.371 3.925 1.00 98.38 90 LYS A C 1
ATOM 732 O O . LYS A 1 90 ? -10.937 -0.678 4.562 1.00 98.38 90 LYS A O 1
ATOM 737 N N . LEU A 1 91 ? -10.078 1.348 4.097 1.00 98.31 91 LEU A N 1
ATOM 738 C CA . LEU A 1 91 ? -9.037 1.309 5.118 1.00 98.31 91 LEU A CA 1
ATOM 739 C C . LEU A 1 91 ? -9.632 1.401 6.528 1.00 98.31 91 LEU A C 1
ATOM 741 O O . LEU A 1 91 ? -9.262 0.5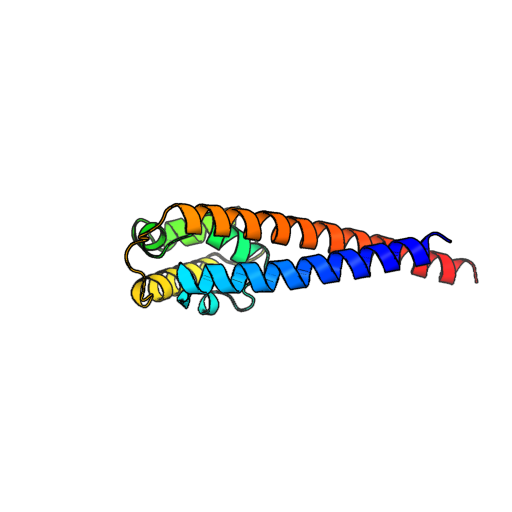97 7.381 1.00 98.31 91 LEU A O 1
ATOM 745 N N . LYS A 1 92 ? -10.596 2.301 6.755 1.00 97.94 92 LYS A N 1
ATOM 746 C CA . LYS A 1 92 ? -11.322 2.386 8.032 1.00 97.94 92 LYS A CA 1
ATOM 747 C C . LYS A 1 92 ? -12.107 1.106 8.327 1.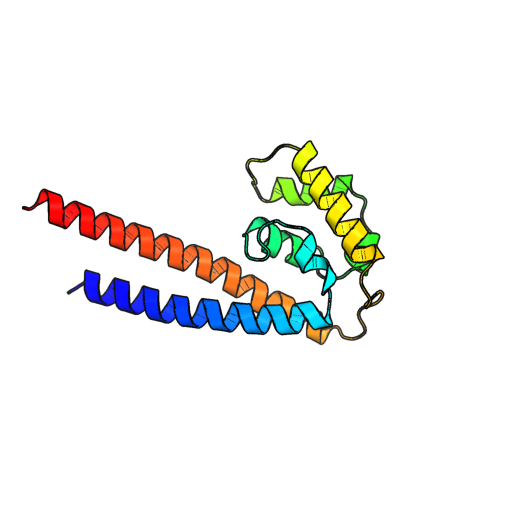00 97.94 92 LYS A C 1
ATOM 749 O O . LYS A 1 92 ? -11.946 0.528 9.391 1.00 97.94 92 LYS A O 1
ATOM 754 N N . GLU A 1 93 ? -12.841 0.569 7.354 1.00 97.75 93 GLU A N 1
ATOM 755 C CA . GLU A 1 93 ? -13.532 -0.720 7.502 1.00 97.75 93 GLU A CA 1
ATOM 756 C C . GLU A 1 93 ? -12.572 -1.886 7.788 1.00 97.75 93 GLU A C 1
ATOM 758 O O . GLU A 1 93 ? -12.938 -2.858 8.452 1.00 97.75 93 GLU A O 1
ATOM 763 N N . ALA A 1 94 ? -11.359 -1.856 7.228 1.00 97.12 94 ALA A N 1
ATOM 764 C CA . ALA A 1 94 ? -10.332 -2.843 7.539 1.00 97.12 94 ALA A CA 1
ATOM 765 C C . ALA A 1 94 ? -9.871 -2.691 8.993 1.00 97.12 94 ALA A C 1
ATOM 767 O O . ALA A 1 94 ? -9.858 -3.682 9.716 1.00 97.12 94 ALA A O 1
ATOM 768 N N . ALA A 1 95 ? -9.584 -1.468 9.447 1.00 96.06 95 ALA A N 1
ATOM 769 C CA . ALA A 1 95 ? -9.236 -1.190 10.841 1.00 96.06 95 ALA A CA 1
ATOM 770 C C . ALA A 1 95 ? -10.346 -1.626 11.821 1.00 96.06 95 ALA A C 1
ATOM 772 O O . ALA A 1 95 ? -10.079 -2.251 12.852 1.00 96.06 95 ALA A O 1
ATOM 773 N N . ASP A 1 96 ? -11.609 -1.396 11.464 1.00 95.12 96 ASP A N 1
ATOM 774 C CA . ASP A 1 96 ? -12.779 -1.765 12.266 1.00 95.12 96 ASP A CA 1
ATOM 775 C C . ASP A 1 96 ? -13.044 -3.270 12.313 1.00 95.12 96 ASP A C 1
ATOM 777 O O . ASP A 1 96 ? -13.594 -3.768 13.297 1.00 95.12 96 ASP A O 1
ATOM 781 N N . ARG A 1 97 ? -12.578 -4.034 11.325 1.00 94.62 97 ARG A N 1
ATOM 782 C CA . ARG A 1 97 ? -12.649 -5.506 11.331 1.00 94.62 97 ARG A CA 1
ATOM 783 C C . ARG A 1 97 ? -11.389 -6.179 11.854 1.00 94.62 97 ARG A C 1
ATOM 785 O O . ARG A 1 97 ? -11.436 -7.364 12.168 1.00 94.62 97 ARG A O 1
ATOM 792 N N . ASP A 1 98 ? -10.291 -5.438 11.974 1.00 93.19 98 ASP A N 1
ATOM 793 C CA . ASP A 1 98 ? -9.003 -6.033 12.307 1.00 93.19 98 ASP A CA 1
ATOM 794 C C . ASP A 1 98 ? -9.006 -6.657 13.715 1.00 93.19 98 ASP A C 1
ATOM 796 O O . ASP A 1 98 ? -9.489 -6.014 14.657 1.00 93.19 98 ASP A O 1
ATOM 800 N N . PRO A 1 99 ? -8.501 -7.891 13.894 1.00 90.19 99 PRO A N 1
ATOM 801 C CA . PRO A 1 99 ? -8.426 -8.524 15.209 1.00 90.19 99 PRO A CA 1
ATOM 802 C C . PRO A 1 99 ? -7.469 -7.794 16.168 1.00 90.19 99 PRO A C 1
ATOM 804 O O . PRO A 1 99 ? -7.652 -7.869 17.384 1.00 90.19 99 PRO A O 1
ATOM 807 N N . PHE A 1 100 ? -6.485 -7.047 15.657 1.00 86.25 100 PHE A N 1
ATOM 808 C CA . PHE A 1 100 ? -5.482 -6.343 16.455 1.00 86.25 100 PHE A CA 1
ATOM 809 C C . PHE A 1 100 ? -5.858 -4.869 16.648 1.00 86.25 100 PHE A C 1
ATOM 811 O O . PHE A 1 100 ? -5.266 -3.951 16.088 1.00 86.25 100 PHE A O 1
ATOM 818 N N . LYS A 1 101 ? -6.857 -4.616 17.504 1.00 71.88 101 LYS A N 1
ATOM 819 C CA . LYS A 1 101 ? -7.360 -3.252 17.780 1.00 71.88 101 LYS A CA 1
ATOM 820 C C . LYS A 1 101 ? -6.341 -2.305 18.410 1.00 71.88 101 LYS A C 1
ATOM 822 O O . LYS A 1 101 ? -6.458 -1.093 18.254 1.00 71.88 101 LYS A O 1
ATOM 827 N N . ARG A 1 102 ? -5.378 -2.844 19.156 1.00 69.31 102 ARG A N 1
ATOM 828 C CA . ARG A 1 102 ? -4.273 -2.097 19.761 1.00 69.31 102 ARG A CA 1
ATOM 829 C C . ARG A 1 102 ? -2.991 -2.855 19.483 1.00 69.31 102 ARG A C 1
ATOM 831 O O . ARG A 1 102 ? -2.917 -4.053 19.756 1.00 69.31 102 ARG A O 1
ATOM 838 N N . ASN A 1 103 ? -1.985 -2.158 18.971 1.00 64.88 103 ASN A N 1
ATOM 839 C CA . ASN A 1 103 ? -0.688 -2.775 18.750 1.00 64.88 103 ASN A CA 1
ATOM 840 C C . ASN A 1 103 ? 0.012 -3.003 20.086 1.00 64.88 103 ASN A C 1
ATOM 842 O O . ASN A 1 103 ? 0.342 -2.060 20.799 1.00 64.88 103 ASN A O 1
ATOM 846 N N . LEU A 1 104 ? 0.244 -4.275 20.407 1.00 62.97 104 LEU A N 1
ATOM 847 C CA . LEU A 1 104 ? 0.881 -4.696 21.654 1.00 62.97 104 LEU A CA 1
ATOM 848 C C . LEU A 1 104 ? 2.411 -4.526 21.625 1.00 62.97 104 LEU A C 1
ATOM 850 O O . LEU A 1 104 ? 3.030 -4.463 22.683 1.00 62.97 104 LEU A O 1
ATOM 854 N N . TYR A 1 105 ? 3.023 -4.433 20.434 1.00 73.44 105 TYR A N 1
ATOM 855 C CA . TYR A 1 105 ? 4.480 -4.447 20.277 1.00 73.44 105 TYR A CA 1
ATOM 856 C C . TYR A 1 105 ? 4.980 -3.433 19.240 1.00 73.44 105 TYR A C 1
ATOM 858 O O . TYR A 1 105 ? 4.797 -3.602 18.033 1.00 73.44 105 TYR A O 1
ATOM 866 N N . THR A 1 106 ? 5.702 -2.413 19.707 1.00 79.12 106 THR A N 1
ATOM 867 C CA . THR A 1 106 ? 6.385 -1.414 18.864 1.00 79.12 106 THR A CA 1
ATOM 868 C C . THR A 1 106 ? 7.385 -2.049 17.893 1.00 79.12 106 THR A C 1
ATOM 870 O O . THR A 1 106 ? 7.574 -1.552 16.784 1.00 79.12 106 THR A O 1
ATOM 873 N N . SER A 1 107 ? 7.994 -3.179 18.271 1.00 84.69 107 SER A N 1
ATOM 874 C CA . SER A 1 107 ? 8.940 -3.921 17.428 1.00 84.69 107 SER A CA 1
ATOM 875 C C . SER A 1 107 ? 8.335 -4.332 16.085 1.00 84.69 107 SER A C 1
ATOM 877 O O . SER A 1 107 ? 8.998 -4.187 15.062 1.00 84.69 107 SER A O 1
ATOM 879 N N . HIS A 1 108 ? 7.074 -4.773 16.050 1.00 82.06 108 HIS A N 1
ATOM 880 C CA . HIS A 1 108 ? 6.438 -5.194 14.801 1.00 82.06 108 HIS A CA 1
ATOM 881 C C . HIS A 1 108 ? 6.172 -4.020 13.853 1.00 82.06 108 HIS A C 1
ATOM 883 O O . HIS A 1 108 ? 6.314 -4.169 12.641 1.00 82.06 108 HIS A O 1
ATOM 889 N N . ILE A 1 109 ? 5.858 -2.836 14.389 1.00 85.25 109 ILE A N 1
ATOM 890 C CA . ILE A 1 109 ? 5.708 -1.607 13.592 1.00 85.25 109 ILE A CA 1
ATOM 891 C C . ILE A 1 109 ? 7.052 -1.235 12.950 1.00 85.25 109 ILE A C 1
ATOM 893 O O . ILE A 1 109 ? 7.119 -0.959 11.751 1.00 85.25 109 ILE A O 1
ATOM 897 N N . VAL A 1 110 ? 8.140 -1.305 13.726 1.00 90.00 110 VAL A N 1
ATOM 898 C CA . VAL A 1 110 ? 9.502 -1.085 13.216 1.00 90.00 110 VAL A CA 1
ATOM 899 C C . VAL A 1 110 ? 9.832 -2.092 12.112 1.00 90.00 110 VAL A C 1
ATOM 901 O O . VAL A 1 110 ? 10.278 -1.690 11.037 1.00 90.00 110 VAL A O 1
ATOM 904 N N . SER A 1 111 ? 9.557 -3.383 12.324 1.00 89.50 111 SER A N 1
ATOM 905 C CA . SER A 1 111 ? 9.762 -4.418 11.305 1.00 89.50 111 SER A CA 1
ATOM 906 C C . SER A 1 111 ? 8.952 -4.154 10.035 1.00 89.50 111 SER A C 1
ATOM 908 O O . SER A 1 111 ? 9.481 -4.305 8.935 1.00 89.50 111 SER A O 1
ATOM 910 N N . LEU A 1 112 ? 7.701 -3.702 10.156 1.00 92.06 112 LEU A N 1
ATOM 911 C CA . LEU A 1 112 ? 6.862 -3.371 9.007 1.00 92.06 112 LEU A CA 1
ATOM 912 C C . LEU A 1 112 ? 7.507 -2.264 8.156 1.00 92.06 112 LEU A C 1
ATOM 914 O O . LEU A 1 112 ? 7.667 -2.433 6.946 1.00 92.06 112 LEU A O 1
ATOM 918 N N . THR A 1 113 ? 7.978 -1.183 8.787 1.00 93.81 113 THR A N 1
ATOM 919 C CA . THR A 1 113 ? 8.744 -0.116 8.115 1.00 93.81 113 THR A CA 1
ATOM 920 C C . THR A 1 113 ? 10.006 -0.653 7.439 1.00 93.81 113 THR A C 1
ATOM 922 O O . THR A 1 113 ? 10.288 -0.310 6.285 1.00 93.81 113 THR A O 1
ATOM 925 N N . MET A 1 114 ? 10.757 -1.515 8.133 1.00 94.31 114 MET A N 1
ATOM 926 C CA . MET A 1 114 ? 11.991 -2.116 7.617 1.00 94.31 114 MET A CA 1
ATOM 927 C C . MET A 1 114 ? 11.766 -2.981 6.377 1.00 94.31 114 MET A C 1
ATOM 929 O O . MET A 1 114 ? 12.697 -3.123 5.592 1.00 94.31 114 MET A O 1
ATOM 933 N N . TYR A 1 115 ? 10.562 -3.519 6.162 1.00 95.81 115 TYR A N 1
ATOM 934 C CA . TYR A 1 115 ? 10.235 -4.272 4.951 1.00 95.81 115 TYR A CA 1
ATOM 935 C C . TYR A 1 115 ? 9.585 -3.416 3.857 1.00 95.81 115 TYR A C 1
ATOM 937 O O . TYR A 1 115 ? 9.936 -3.562 2.686 1.00 95.81 115 TYR A O 1
ATOM 945 N N . ILE A 1 116 ? 8.686 -2.488 4.203 1.00 96.44 116 ILE A N 1
ATOM 946 C CA . ILE A 1 116 ? 8.016 -1.616 3.222 1.00 96.44 116 ILE A CA 1
ATOM 947 C C . ILE A 1 116 ? 9.032 -0.761 2.451 1.00 96.44 116 ILE A C 1
ATOM 949 O O . ILE A 1 116 ? 8.957 -0.662 1.223 1.00 96.44 116 ILE A O 1
ATOM 953 N N . ASN A 1 117 ? 10.001 -0.164 3.149 1.00 96.81 117 ASN A N 1
ATOM 954 C CA . ASN A 1 117 ? 10.969 0.744 2.531 1.00 96.81 117 ASN A CA 1
ATOM 955 C C . ASN A 1 117 ? 11.827 0.055 1.450 1.00 96.81 117 ASN A C 1
ATOM 957 O O . ASN A 1 117 ? 11.860 0.555 0.320 1.00 96.81 117 ASN A O 1
ATOM 961 N N . PRO A 1 118 ? 12.475 -1.099 1.714 1.00 96.56 118 PRO A N 1
ATOM 962 C CA . PRO A 1 118 ? 13.164 -1.857 0.677 1.00 96.56 118 PRO A CA 1
ATOM 963 C C . PRO A 1 118 ? 12.249 -2.284 -0.467 1.00 96.56 118 PRO A C 1
ATOM 965 O O . PRO A 1 118 ? 12.649 -2.142 -1.616 1.00 96.56 118 PRO A O 1
ATOM 968 N N . LEU A 1 119 ? 11.013 -2.727 -0.197 1.00 97.94 119 LEU A N 1
ATOM 969 C CA . LEU A 1 119 ? 10.074 -3.108 -1.261 1.00 97.94 119 LEU A CA 1
ATOM 970 C C . LEU A 1 119 ? 9.836 -1.962 -2.253 1.00 97.94 119 LEU A C 1
ATOM 972 O O . LEU A 1 119 ? 9.898 -2.181 -3.465 1.00 97.94 119 LEU A O 1
ATOM 976 N N . LEU A 1 120 ? 9.623 -0.742 -1.753 1.00 97.00 120 LEU A N 1
ATOM 977 C CA . LEU A 1 120 ? 9.473 0.452 -2.589 1.00 97.00 120 LEU A CA 1
ATOM 978 C C . LEU A 1 120 ? 10.744 0.762 -3.394 1.00 97.00 120 LEU A C 1
ATOM 980 O O . LEU A 1 120 ? 10.659 1.173 -4.552 1.00 97.00 120 LEU A O 1
ATOM 984 N N . GLN A 1 121 ? 11.930 0.572 -2.812 1.00 97.06 121 GLN A N 1
ATOM 985 C CA . GLN A 1 121 ? 13.196 0.807 -3.516 1.00 97.06 121 GLN A CA 1
ATOM 986 C C . GLN A 1 121 ? 13.478 -0.261 -4.575 1.00 97.06 121 GLN A C 1
ATOM 988 O O . GLN A 1 121 ? 13.856 0.069 -5.698 1.00 97.06 121 GLN A O 1
ATOM 993 N N . TYR A 1 122 ? 13.221 -1.531 -4.270 1.00 97.31 122 TYR A N 1
ATOM 994 C CA . TYR A 1 122 ? 13.383 -2.633 -5.213 1.00 97.31 122 TYR A CA 1
ATOM 995 C C . TYR A 1 122 ? 12.486 -2.461 -6.436 1.00 97.31 122 TYR A C 1
ATOM 997 O O . TYR A 1 122 ? 12.949 -2.676 -7.549 1.00 97.31 122 TYR A O 1
ATOM 1005 N N . GLN A 1 123 ? 11.258 -1.961 -6.271 1.00 96.62 123 GLN A N 1
ATOM 1006 C CA . GLN A 1 123 ? 10.392 -1.616 -7.404 1.00 96.62 123 GLN A CA 1
ATOM 1007 C C . GLN A 1 123 ? 11.007 -0.560 -8.327 1.00 96.62 123 GLN A C 1
ATOM 1009 O O . GLN A 1 123 ? 10.943 -0.693 -9.550 1.00 96.62 123 GLN A O 1
ATOM 1014 N N . LYS A 1 124 ? 11.630 0.479 -7.759 1.00 96.25 124 LYS A N 1
ATOM 1015 C CA . LYS A 1 124 ? 12.320 1.516 -8.542 1.00 96.25 124 LYS A CA 1
ATOM 1016 C C . LYS A 1 124 ? 13.535 0.944 -9.267 1.00 96.25 124 LYS A C 1
ATOM 1018 O O . LYS A 1 124 ? 13.740 1.243 -10.441 1.00 96.25 124 LYS A O 1
ATOM 1023 N N . HIS A 1 125 ? 14.327 0.125 -8.579 1.00 94.75 125 HIS A N 1
ATOM 1024 C CA . HIS A 1 125 ? 15.517 -0.505 -9.143 1.00 94.75 125 HIS A CA 1
ATOM 1025 C C . HIS A 1 125 ? 15.172 -1.492 -10.265 1.00 94.75 125 HIS A C 1
ATOM 1027 O O . HIS A 1 125 ? 15.775 -1.407 -11.331 1.00 94.75 125 HIS A O 1
ATOM 1033 N N . LEU A 1 126 ? 14.171 -2.357 -10.071 1.00 95.00 126 LEU A N 1
ATOM 1034 C CA . LEU A 1 126 ? 13.681 -3.281 -11.099 1.00 95.00 126 LEU A CA 1
ATOM 1035 C C . LEU A 1 126 ? 13.170 -2.513 -12.321 1.00 95.00 126 LEU A C 1
ATOM 1037 O O . LEU A 1 126 ? 13.651 -2.745 -13.422 1.00 95.00 126 LEU A O 1
ATOM 1041 N N . SER A 1 127 ? 12.331 -1.487 -12.124 1.00 95.19 127 SER A N 1
ATOM 1042 C CA . SER A 1 127 ? 11.855 -0.652 -13.236 1.00 95.19 127 SER A CA 1
ATOM 1043 C C . SER A 1 127 ? 12.990 0.054 -13.989 1.00 95.19 127 SER A C 1
ATOM 1045 O O . SER A 1 127 ? 12.884 0.286 -15.194 1.00 95.19 127 SER A O 1
ATOM 1047 N N . LYS A 1 128 ? 14.077 0.424 -13.301 1.00 94.44 128 LYS A N 1
ATOM 1048 C CA . LYS A 1 128 ? 15.272 0.973 -13.950 1.00 94.44 128 LYS A CA 1
ATOM 1049 C C . LYS A 1 128 ? 15.987 -0.096 -14.778 1.00 94.44 128 LYS A C 1
ATOM 1051 O O . LYS A 1 128 ? 16.321 0.181 -15.924 1.00 94.44 128 LYS A O 1
ATOM 1056 N N . LEU A 1 129 ? 16.197 -1.290 -14.223 1.00 91.12 129 LEU A N 1
ATOM 1057 C CA . LEU A 1 129 ? 16.830 -2.406 -14.932 1.00 91.12 129 LEU A CA 1
ATOM 1058 C C . LEU A 1 129 ? 16.038 -2.802 -16.181 1.00 91.12 129 LEU A C 1
ATOM 1060 O O . LEU A 1 129 ? 16.642 -2.939 -17.240 1.00 91.12 129 LEU A O 1
ATOM 1064 N N . ASP A 1 130 ? 14.710 -2.884 -16.092 1.00 92.12 130 ASP A N 1
ATOM 1065 C CA . ASP A 1 130 ? 13.839 -3.190 -17.234 1.00 92.12 130 ASP A CA 1
ATOM 1066 C C . ASP A 1 130 ? 14.033 -2.186 -18.376 1.00 92.12 130 ASP A C 1
ATOM 1068 O O . ASP A 1 130 ? 14.244 -2.567 -19.526 1.00 92.12 130 ASP A O 1
ATOM 1072 N N . LYS A 1 131 ? 14.055 -0.884 -18.056 1.00 93.31 131 LYS A N 1
ATOM 1073 C CA . LYS A 1 131 ? 14.271 0.179 -19.052 1.00 93.31 131 LYS A CA 1
ATOM 1074 C C . LYS A 1 131 ? 15.639 0.089 -19.721 1.00 93.31 131 LYS A C 1
ATOM 1076 O O . LYS A 1 131 ? 15.736 0.312 -20.926 1.00 93.31 131 LYS A O 1
ATOM 1081 N N . GLU A 1 132 ? 16.685 -0.209 -18.953 1.00 90.38 132 GLU A N 1
ATOM 1082 C CA . GLU A 1 132 ? 18.035 -0.395 -19.493 1.00 90.38 132 GLU A CA 1
ATOM 1083 C C . GLU A 1 132 ? 18.078 -1.617 -20.419 1.00 90.38 132 GLU A C 1
ATOM 1085 O O . GLU A 1 132 ? 18.564 -1.521 -21.546 1.00 90.38 132 GLU A O 1
ATOM 1090 N N . ILE A 1 133 ? 17.513 -2.751 -19.992 1.00 88.56 133 ILE A N 1
ATOM 1091 C CA . ILE A 1 133 ? 17.432 -3.977 -20.798 1.00 88.56 133 ILE A CA 1
ATOM 1092 C C . ILE A 1 133 ? 16.683 -3.709 -22.112 1.00 88.56 133 ILE A C 1
ATOM 1094 O O . ILE A 1 133 ? 17.200 -4.042 -23.183 1.00 88.56 133 ILE A O 1
ATOM 1098 N N . ASP A 1 134 ? 15.527 -3.044 -22.058 1.00 89.44 134 ASP A N 1
ATOM 1099 C CA . ASP A 1 134 ? 14.732 -2.676 -23.235 1.00 89.44 134 ASP A CA 1
ATOM 1100 C C . ASP A 1 134 ? 15.499 -1.756 -24.196 1.00 89.44 134 ASP A C 1
ATOM 1102 O O . ASP A 1 134 ? 15.454 -1.938 -25.418 1.00 89.44 134 ASP A O 1
ATOM 1106 N N . ALA A 1 135 ? 16.217 -0.760 -23.667 1.00 89.81 135 ALA A N 1
ATOM 1107 C CA . ALA A 1 135 ? 17.030 0.153 -24.467 1.00 89.81 135 ALA A CA 1
ATOM 1108 C C . ALA A 1 135 ? 18.167 -0.591 -25.185 1.00 89.81 135 ALA A C 1
ATOM 1110 O O . ALA A 1 135 ? 18.361 -0.419 -26.392 1.00 89.81 135 ALA A O 1
ATOM 1111 N N . TRP A 1 136 ? 18.867 -1.482 -24.477 1.00 86.31 136 TRP A N 1
ATOM 1112 C CA . TRP A 1 136 ? 19.902 -2.337 -25.062 1.00 86.31 136 TRP A CA 1
ATOM 1113 C C . TRP A 1 136 ? 19.345 -3.242 -26.166 1.00 86.31 136 TRP A C 1
ATOM 1115 O O . TRP A 1 136 ? 19.949 -3.350 -27.23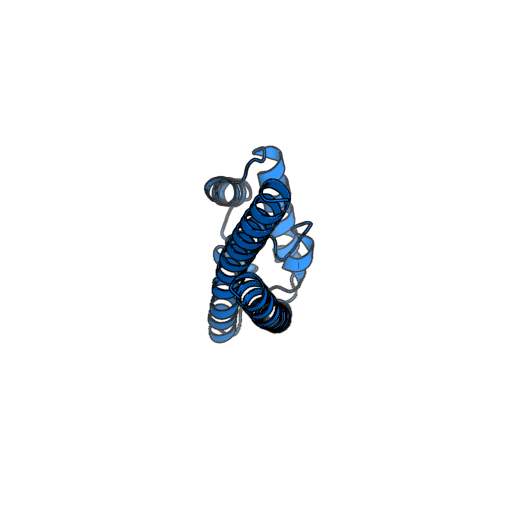5 1.00 86.31 136 TRP A O 1
ATOM 1125 N N . GLN A 1 137 ? 18.186 -3.865 -25.947 1.00 85.38 137 GLN A N 1
ATOM 1126 C CA . GLN A 1 137 ? 17.553 -4.732 -26.942 1.00 85.38 137 GLN A CA 1
ATOM 1127 C C . GLN A 1 137 ? 17.135 -3.973 -28.209 1.00 85.38 137 GLN A C 1
ATOM 1129 O O . GLN A 1 137 ? 17.327 -4.484 -29.314 1.00 85.38 137 GLN A O 1
ATOM 1134 N N . LYS A 1 138 ? 16.592 -2.756 -28.077 1.00 86.69 138 LYS A N 1
ATOM 1135 C CA . LYS A 1 138 ? 16.245 -1.900 -29.227 1.00 86.69 138 LYS A CA 1
ATOM 1136 C C . LYS A 1 138 ? 17.481 -1.501 -30.028 1.00 86.69 138 LYS A C 1
ATOM 1138 O O . LYS A 1 138 ? 17.472 -1.618 -31.249 1.00 86.69 138 LYS A O 1
ATOM 1143 N N . ASN A 1 139 ? 18.564 -1.120 -29.352 1.00 82.94 139 ASN A N 1
ATOM 1144 C CA . ASN A 1 139 ? 19.815 -0.757 -30.019 1.00 82.94 139 ASN A CA 1
ATOM 1145 C C . ASN A 1 139 ? 20.403 -1.928 -30.821 1.00 82.94 139 ASN A C 1
ATOM 1147 O O . ASN A 1 139 ? 20.843 -1.729 -31.946 1.00 82.94 139 ASN A O 1
ATOM 1151 N N . LEU A 1 140 ? 20.340 -3.159 -30.301 1.00 77.06 140 LEU A N 1
ATOM 1152 C CA . LEU A 1 140 ? 20.778 -4.351 -31.042 1.00 77.06 140 LEU A CA 1
ATOM 1153 C C . LEU A 1 140 ? 19.948 -4.620 -32.306 1.00 77.06 140 LEU A C 1
ATOM 1155 O O . LEU A 1 140 ? 20.490 -5.138 -33.278 1.00 77.06 140 LEU A O 1
ATOM 1159 N N . LYS A 1 141 ? 18.650 -4.290 -32.296 1.00 74.38 141 LYS A N 1
ATOM 1160 C CA . LYS A 1 141 ? 17.769 -4.431 -33.467 1.00 74.38 141 LYS A CA 1
ATOM 1161 C C . LYS A 1 141 ? 18.020 -3.364 -34.531 1.00 74.38 141 LYS A C 1
ATOM 1163 O O . LYS A 1 141 ? 17.795 -3.647 -35.691 1.00 74.38 141 LYS A O 1
ATOM 1168 N N . ASN A 1 142 ? 18.493 -2.180 -34.143 1.00 68.50 142 ASN A N 1
ATOM 1169 C CA . ASN A 1 142 ? 18.779 -1.077 -35.068 1.00 68.50 142 ASN A CA 1
ATOM 1170 C C . ASN A 1 142 ? 20.171 -1.172 -35.724 1.00 68.50 142 ASN A C 1
ATOM 1172 O O . ASN A 1 142 ? 20.473 -0.400 -36.627 1.00 68.50 142 ASN A O 1
ATOM 1176 N N . ILE A 1 143 ? 21.032 -2.069 -35.233 1.00 65.50 143 ILE A N 1
ATOM 1177 C CA . ILE A 1 143 ? 22.385 -2.324 -35.764 1.00 65.50 143 ILE A CA 1
ATOM 1178 C C . ILE A 1 143 ? 22.393 -3.552 -36.705 1.00 65.50 143 ILE A C 1
ATOM 1180 O O . ILE A 1 143 ? 23.394 -3.813 -37.369 1.00 65.50 143 ILE A O 1
ATOM 1184 N N . LYS A 1 144 ? 21.290 -4.306 -36.768 1.00 50.22 144 LYS A N 1
ATOM 1185 C CA . LYS A 1 144 ? 21.074 -5.428 -37.693 1.00 50.22 144 LYS A CA 1
ATOM 1186 C C . LYS A 1 144 ? 20.167 -5.008 -38.837 1.00 50.22 144 LYS A C 1
ATOM 1188 O O . LYS A 1 144 ? 20.380 -5.553 -39.938 1.00 50.22 144 LYS A O 1
#

Organism: NCBI:txid930129

Radius of gyration: 18.4 Å; chains: 1; bounding box: 42×27×59 Å